Protein AF-A0A921K9A3-F1 (afdb_monomer_lite)

Secondary structure (DSSP, 8-state):
-HHHHHHHHHHHHHHHTT--HHHHHS----PPPPTT-------SPPTT-------------PPPPP-TT---HHHHHHHHHHHHHHHHHHHHHHHT----HHHHHHHHHHHHHHHHHHHHHS-SSSTTS-TTTSS-S-STT--

Organism: NCBI:txid1837282

Structure (mmCIF, N/CA/C/O backbone):
data_AF-A0A921K9A3-F1
#
_entry.id   AF-A0A921K9A3-F1
#
loop_
_atom_site.group_PDB
_atom_site.id
_atom_site.type_symbol
_atom_site.label_atom_id
_atom_site.label_alt_id
_atom_site.label_comp_id
_atom_site.label_asym_id
_atom_site.label_entity_id
_atom_site.label_seq_id
_atom_site.pdbx_PDB_ins_code
_atom_site.Cartn_x
_atom_site.Cartn_y
_atom_site.Cartn_z
_atom_site.occupancy
_atom_site.B_iso_or_equiv
_atom_site.auth_seq_id
_atom_site.auth_comp_id
_atom_site.auth_asym_id
_atom_site.auth_atom_id
_atom_site.pdbx_PDB_model_num
ATOM 1 N N . MET A 1 1 ? 37.451 28.760 9.508 1.00 65.31 1 MET A N 1
ATOM 2 C CA . MET A 1 1 ? 38.280 27.610 9.081 1.00 65.31 1 MET A CA 1
ATOM 3 C C . MET A 1 1 ? 37.719 27.010 7.799 1.00 65.31 1 MET A C 1
ATOM 5 O O . MET A 1 1 ? 38.519 26.798 6.906 1.00 65.31 1 MET A O 1
ATOM 9 N N . GLU A 1 2 ? 36.389 26.904 7.676 1.00 80.75 2 GLU A N 1
ATOM 10 C CA . GLU A 1 2 ? 35.614 26.529 6.472 1.00 80.75 2 GLU A CA 1
ATOM 11 C C . GLU A 1 2 ? 36.192 27.004 5.122 1.00 80.75 2 GLU A C 1
ATOM 13 O O . GLU A 1 2 ? 36.589 26.182 4.307 1.00 80.75 2 GLU A O 1
ATOM 18 N N . GLN A 1 3 ? 36.355 28.320 4.925 1.00 77.88 3 GLN A N 1
ATOM 19 C CA . GLN A 1 3 ? 36.837 28.892 3.654 1.00 77.88 3 GLN A CA 1
ATOM 20 C C . GLN A 1 3 ? 38.185 28.320 3.198 1.00 77.88 3 GLN A C 1
ATOM 22 O O . GLN A 1 3 ? 38.399 28.073 2.020 1.00 77.88 3 GLN A O 1
ATOM 27 N N . ARG A 1 4 ? 39.092 28.033 4.140 1.00 78.50 4 ARG A N 1
ATOM 28 C CA . ARG A 1 4 ? 40.421 27.496 3.821 1.00 78.50 4 ARG A CA 1
ATOM 29 C C . ARG A 1 4 ? 40.364 26.040 3.353 1.00 78.50 4 ARG A C 1
ATOM 31 O O . ARG A 1 4 ? 41.299 25.575 2.704 1.00 78.50 4 ARG A O 1
ATOM 38 N N . ASP A 1 5 ? 39.330 25.307 3.744 1.00 88.31 5 ASP A N 1
ATOM 39 C CA . ASP A 1 5 ? 39.148 23.912 3.356 1.00 88.31 5 ASP A CA 1
ATOM 40 C C . ASP A 1 5 ? 38.387 23.818 2.021 1.00 88.31 5 ASP A C 1
ATOM 42 O O . ASP A 1 5 ? 38.756 23.004 1.172 1.00 88.31 5 ASP A O 1
ATOM 46 N N . GLU A 1 6 ? 37.443 24.731 1.771 1.00 85.69 6 GLU A N 1
ATOM 47 C CA . GLU A 1 6 ? 36.793 24.933 0.465 1.00 85.69 6 GLU A CA 1
ATOM 48 C C . GLU A 1 6 ? 37.799 25.342 -0.624 1.00 85.69 6 GLU A C 1
ATOM 50 O O . GLU A 1 6 ? 37.819 24.741 -1.701 1.00 85.69 6 GLU A O 1
ATOM 55 N N . ASP A 1 7 ? 38.706 26.277 -0.318 1.00 87.81 7 ASP A N 1
ATOM 56 C CA . ASP A 1 7 ? 39.761 26.722 -1.239 1.00 87.81 7 ASP A CA 1
ATOM 57 C C . ASP A 1 7 ? 40.665 25.564 -1.687 1.00 87.81 7 ASP A C 1
ATOM 59 O O . ASP A 1 7 ? 41.056 25.466 -2.852 1.00 87.81 7 ASP A O 1
ATOM 63 N N . LYS A 1 8 ? 40.984 24.642 -0.771 1.00 89.00 8 LYS A N 1
ATOM 64 C CA . LYS A 1 8 ? 41.805 23.462 -1.080 1.00 89.00 8 LYS A CA 1
ATOM 65 C C . LYS A 1 8 ? 41.057 22.460 -1.948 1.00 89.00 8 LYS A C 1
ATOM 67 O O . LYS A 1 8 ? 41.650 21.911 -2.875 1.00 89.00 8 LYS A O 1
ATOM 72 N N . ALA A 1 9 ? 39.780 22.222 -1.650 1.00 90.31 9 ALA A N 1
ATOM 73 C CA . ALA A 1 9 ? 38.941 21.325 -2.439 1.00 90.31 9 ALA A CA 1
ATOM 74 C C . ALA A 1 9 ? 38.779 21.846 -3.875 1.00 90.31 9 ALA A C 1
ATOM 76 O O . ALA A 1 9 ? 38.877 21.084 -4.836 1.00 90.31 9 ALA A O 1
ATOM 77 N N . TRP A 1 10 ? 38.610 23.158 -4.026 1.00 85.94 10 TRP A N 1
ATOM 78 C CA . TRP A 1 10 ? 38.517 23.803 -5.328 1.00 85.94 10 TRP A CA 1
ATOM 79 C C . TRP A 1 10 ? 39.832 23.718 -6.122 1.00 85.94 10 TRP A C 1
ATOM 81 O O . TRP A 1 10 ? 39.822 23.348 -7.297 1.00 85.94 10 TRP A O 1
ATOM 91 N N . GLN A 1 11 ? 40.982 23.964 -5.483 1.00 89.25 11 GLN A N 1
ATOM 92 C CA . GLN A 1 11 ? 42.297 23.842 -6.131 1.00 89.25 11 GLN A CA 1
ATOM 93 C C . GLN A 1 11 ? 42.604 22.419 -6.618 1.00 89.25 11 GLN A C 1
ATOM 95 O O . GLN A 1 11 ? 43.229 22.246 -7.668 1.00 89.25 11 GLN A O 1
ATOM 100 N N . ASP A 1 12 ? 42.170 21.404 -5.871 1.00 91.75 12 ASP A N 1
ATOM 101 C CA . ASP A 1 12 ? 42.343 20.002 -6.253 1.00 91.75 12 ASP A CA 1
ATOM 102 C C . ASP A 1 12 ? 41.528 19.649 -7.510 1.00 91.75 12 ASP A C 1
ATOM 104 O O . ASP A 1 12 ? 42.050 19.032 -8.443 1.00 91.75 12 ASP A O 1
ATOM 108 N N . LEU A 1 13 ? 40.283 20.135 -7.596 1.00 89.06 13 LEU A N 1
ATOM 109 C CA . LEU A 1 13 ? 39.429 19.970 -8.778 1.00 89.06 13 LEU A CA 1
ATOM 110 C C . LEU A 1 13 ? 40.045 20.612 -10.025 1.00 89.06 13 LEU A C 1
ATOM 112 O O . LEU A 1 13 ? 40.108 19.971 -11.076 1.00 89.06 13 LEU A O 1
ATOM 116 N N . VAL A 1 14 ? 40.538 21.847 -9.905 1.00 88.75 14 VAL A N 1
ATOM 117 C CA . VAL A 1 14 ? 41.167 22.574 -11.020 1.00 88.75 14 VAL A CA 1
ATOM 118 C C . VAL A 1 14 ? 42.401 21.828 -11.529 1.00 88.75 14 VAL A C 1
ATOM 120 O O . VAL A 1 14 ? 42.542 21.616 -12.735 1.00 88.75 14 VAL A O 1
ATOM 123 N N . ARG A 1 15 ? 43.248 21.337 -10.616 1.00 87.94 15 ARG A N 1
ATOM 124 C CA . ARG A 1 15 ? 44.445 20.565 -10.970 1.00 87.94 15 ARG A CA 1
ATOM 125 C C . ARG A 1 15 ? 44.095 19.234 -11.637 1.00 87.94 15 ARG A C 1
ATOM 127 O O . ARG A 1 15 ? 44.744 18.852 -12.608 1.00 87.94 15 ARG A O 1
ATOM 134 N N . ARG A 1 16 ? 43.062 18.538 -11.150 1.00 88.69 16 ARG A N 1
ATOM 135 C CA . ARG A 1 16 ? 42.588 17.268 -11.724 1.00 88.69 16 ARG A CA 1
ATOM 136 C C . ARG A 1 16 ? 42.009 17.437 -13.131 1.00 88.69 16 ARG A C 1
ATOM 138 O O . ARG A 1 16 ? 42.142 16.533 -13.949 1.00 88.69 16 ARG A O 1
ATOM 145 N N . LEU A 1 17 ? 41.393 18.583 -13.407 1.00 86.44 17 LEU A N 1
ATOM 146 C CA . LEU A 1 17 ? 40.848 18.942 -14.718 1.00 86.44 17 LEU A CA 1
ATOM 147 C C . LEU A 1 17 ? 41.906 19.518 -15.679 1.00 86.44 17 LEU A C 1
ATOM 149 O O . LEU A 1 17 ? 41.569 19.875 -16.804 1.0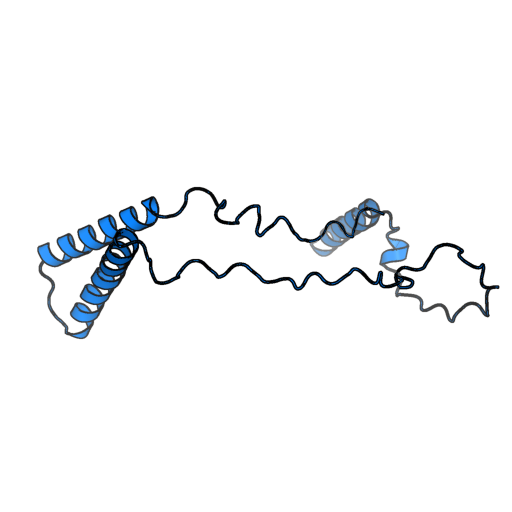0 86.44 17 LEU A O 1
ATOM 153 N N . GLY A 1 18 ? 43.176 19.597 -15.263 1.00 82.56 18 GLY A N 1
ATOM 154 C CA . GLY A 1 18 ? 44.280 20.087 -16.094 1.00 82.56 18 GLY A CA 1
ATOM 155 C C . GLY A 1 18 ? 44.373 21.613 -16.204 1.00 82.56 18 GLY A C 1
ATOM 156 O O . GLY A 1 18 ? 45.111 22.107 -17.053 1.00 82.56 18 GLY A O 1
ATOM 157 N N . GLY A 1 19 ? 43.647 22.359 -15.365 1.00 80.31 19 GLY A N 1
ATOM 158 C CA . GLY A 1 19 ? 43.725 23.820 -15.281 1.00 80.31 19 GLY A CA 1
ATOM 159 C C . GLY A 1 19 ? 44.737 24.310 -14.238 1.00 80.31 19 GLY A C 1
ATOM 160 O O . GLY A 1 19 ? 45.107 23.581 -13.314 1.00 80.31 19 GLY A O 1
ATOM 161 N N . SER A 1 20 ? 45.174 25.568 -14.359 1.00 80.38 20 SER A N 1
ATOM 162 C CA . SER A 1 20 ? 45.941 26.264 -13.314 1.00 80.38 20 SER A CA 1
ATOM 163 C C . SER A 1 20 ? 44.997 27.041 -12.380 1.00 80.38 20 SER A C 1
ATOM 165 O O . SER A 1 20 ? 44.071 27.686 -12.879 1.00 80.38 20 SER A O 1
ATOM 167 N N . PRO A 1 21 ? 45.209 27.046 -11.047 1.00 72.88 21 PRO A N 1
ATOM 168 C CA . PRO A 1 21 ? 44.384 27.824 -10.113 1.00 72.88 21 PRO A CA 1
ATOM 169 C C . PRO A 1 21 ? 44.361 29.324 -10.450 1.00 72.88 21 PRO A C 1
ATOM 171 O O . PRO A 1 21 ? 43.335 29.971 -10.271 1.00 72.88 21 PRO A O 1
ATOM 174 N N . GLU A 1 22 ? 45.446 29.853 -11.021 1.00 72.31 22 GLU A N 1
ATOM 175 C CA . GLU A 1 22 ? 45.542 31.250 -11.465 1.00 72.31 22 GLU A CA 1
ATOM 176 C C . GLU A 1 22 ? 44.622 31.558 -12.661 1.00 72.31 22 GLU A C 1
ATOM 178 O O . GLU A 1 22 ? 44.070 32.654 -12.732 1.00 72.31 22 GLU A O 1
ATOM 183 N N . GLN A 1 23 ? 44.400 30.592 -13.566 1.00 70.00 23 GLN A N 1
ATOM 184 C CA . GLN A 1 23 ? 43.471 30.717 -14.705 1.00 70.00 23 GLN A CA 1
ATOM 185 C C . GLN A 1 23 ? 42.001 30.612 -14.293 1.00 70.00 23 GLN A C 1
ATOM 187 O O . GLN A 1 23 ? 41.126 31.125 -14.980 1.00 70.00 23 GLN A O 1
ATOM 192 N N . ALA A 1 24 ? 41.718 29.913 -13.197 1.00 69.81 24 ALA A N 1
ATOM 193 C CA . ALA A 1 24 ? 40.357 29.706 -12.720 1.00 69.81 24 ALA A CA 1
ATOM 194 C C . ALA A 1 24 ? 39.889 30.819 -11.757 1.00 69.81 24 ALA A C 1
ATOM 196 O O . ALA A 1 24 ? 38.689 30.978 -11.550 1.00 69.81 24 ALA A O 1
ATOM 197 N N . GLN A 1 25 ? 40.825 31.588 -11.181 1.00 70.00 25 GLN A N 1
ATOM 198 C CA . GLN A 1 25 ? 40.558 32.790 -10.375 1.00 70.00 25 GLN A CA 1
ATOM 199 C C . GLN A 1 25 ? 40.652 34.100 -11.162 1.00 70.00 25 GLN A C 1
ATOM 201 O O . GLN A 1 25 ? 40.262 35.145 -10.642 1.00 70.00 25 GLN A O 1
ATOM 206 N N . SER A 1 26 ? 41.161 34.073 -12.394 1.00 69.94 26 SER A N 1
ATOM 207 C CA . SER A 1 26 ? 41.080 35.240 -13.267 1.00 69.94 26 SER A CA 1
ATOM 208 C C . SER A 1 26 ? 39.614 35.469 -13.643 1.00 69.94 26 SER A C 1
ATOM 210 O O . SER A 1 26 ? 38.908 34.524 -13.996 1.00 69.94 26 SER A O 1
ATOM 212 N N . GLU A 1 27 ? 39.142 36.721 -13.592 1.00 62.28 27 GLU A N 1
ATOM 213 C CA . GLU A 1 27 ? 37.933 37.080 -14.342 1.00 62.28 27 GLU A CA 1
ATOM 214 C C . GLU A 1 27 ? 38.123 36.615 -15.792 1.00 62.28 27 GLU A C 1
ATOM 216 O O . GLU A 1 27 ? 39.262 36.635 -16.274 1.00 62.28 27 GLU A O 1
ATOM 221 N N . PRO A 1 28 ? 37.063 36.179 -16.502 1.00 59.91 28 PRO A N 1
ATOM 222 C CA . PRO A 1 28 ? 37.170 35.932 -17.927 1.00 59.91 28 PRO A CA 1
ATOM 223 C C . PRO A 1 28 ? 37.609 37.247 -18.563 1.00 59.91 28 PRO A C 1
ATOM 225 O O . PRO A 1 28 ? 36.798 38.143 -18.795 1.00 59.91 28 PRO A O 1
ATOM 228 N N . THR A 1 29 ? 38.912 37.379 -18.797 1.00 52.41 29 THR A N 1
ATOM 229 C CA . THR A 1 29 ? 39.473 38.452 -19.591 1.00 52.41 29 THR A CA 1
ATOM 230 C C . THR A 1 29 ? 38.874 38.226 -20.961 1.00 52.41 29 THR A C 1
ATOM 232 O O . THR A 1 29 ? 39.335 37.384 -21.730 1.00 52.41 29 THR A O 1
ATOM 235 N N . VAL A 1 30 ? 37.791 38.943 -21.253 1.00 59.19 30 VAL A N 1
ATOM 236 C CA . VAL A 1 30 ? 37.416 39.240 -22.624 1.00 59.19 30 VAL A CA 1
ATOM 237 C C . VAL A 1 30 ? 38.553 40.116 -23.119 1.00 59.19 30 VAL A C 1
ATOM 239 O O . VAL A 1 30 ? 38.508 41.341 -23.030 1.00 59.19 30 VAL A O 1
ATOM 242 N N . GLU A 1 31 ? 39.640 39.466 -23.523 1.00 55.72 31 GLU A N 1
ATOM 243 C CA . GLU A 1 31 ? 40.716 40.109 -24.242 1.00 55.72 31 GLU A CA 1
ATOM 244 C C . GLU A 1 31 ? 40.024 40.753 -25.447 1.00 55.72 31 GLU A C 1
ATOM 246 O O . GLU A 1 31 ? 39.331 40.045 -26.192 1.00 55.72 31 GLU A O 1
ATOM 251 N N . PRO A 1 32 ? 40.087 42.091 -25.608 1.00 61.31 32 PRO A N 1
ATOM 252 C CA . PRO A 1 32 ? 39.627 42.707 -26.839 1.00 61.31 32 PRO A CA 1
ATOM 253 C C . PRO A 1 32 ? 40.317 41.931 -27.954 1.00 61.31 32 PRO A C 1
ATOM 255 O O . PRO A 1 32 ? 41.530 41.730 -27.845 1.00 61.31 32 PRO A O 1
ATOM 258 N N . PRO A 1 33 ? 39.568 41.418 -28.945 1.00 62.81 33 PRO A N 1
ATOM 259 C CA . PRO A 1 33 ? 40.092 40.432 -29.871 1.00 62.81 33 PRO A CA 1
ATOM 260 C C . PRO A 1 33 ? 41.443 40.925 -30.388 1.00 62.81 33 PRO A C 1
ATOM 262 O O . PRO A 1 33 ? 41.504 42.071 -30.858 1.00 62.81 33 PRO A O 1
ATOM 265 N N . PRO A 1 34 ? 42.529 40.131 -30.283 1.00 58.75 34 PRO A N 1
ATOM 266 C CA . PRO A 1 34 ? 43.749 40.485 -30.976 1.00 58.75 34 PRO A CA 1
ATOM 267 C C . PRO A 1 34 ? 43.339 40.700 -32.430 1.00 58.75 34 PRO A C 1
ATOM 269 O O . PRO A 1 34 ? 42.636 39.867 -33.013 1.00 58.75 34 PRO A O 1
ATOM 272 N N . GLY A 1 35 ? 43.667 41.882 -32.961 1.00 62.72 35 GLY A N 1
ATOM 273 C CA . GLY A 1 35 ? 43.317 42.276 -34.323 1.00 62.72 35 GLY A CA 1
ATOM 274 C C . GLY A 1 35 ? 43.596 41.134 -35.302 1.00 62.72 35 GLY A C 1
ATOM 275 O O . GLY A 1 35 ? 44.471 40.312 -35.030 1.00 62.72 35 GLY A O 1
ATOM 276 N N . PRO A 1 36 ? 42.841 41.063 -36.408 1.00 54.03 36 PRO A N 1
ATOM 277 C CA . PRO A 1 36 ? 42.582 39.842 -37.166 1.00 54.03 36 PRO A CA 1
ATOM 278 C C . PRO A 1 36 ? 43.846 38.998 -37.331 1.00 54.03 36 PRO A C 1
ATOM 280 O O . PRO A 1 36 ? 44.695 39.276 -38.178 1.00 54.03 36 PRO A O 1
ATOM 283 N N . ALA A 1 37 ? 43.974 37.965 -36.494 1.00 60.09 37 ALA A N 1
ATOM 284 C CA . ALA A 1 37 ? 44.963 36.930 -36.716 1.00 60.09 37 ALA A CA 1
ATOM 285 C C . ALA A 1 37 ? 44.645 36.309 -38.084 1.00 60.09 37 ALA A C 1
ATOM 287 O O . ALA A 1 37 ? 43.465 36.085 -38.375 1.00 60.09 37 ALA A O 1
ATOM 288 N N . PRO A 1 38 ? 45.645 36.053 -38.946 1.00 57.19 38 PRO A N 1
ATOM 289 C CA . PRO A 1 38 ? 45.392 35.400 -40.218 1.00 57.19 38 PRO A CA 1
ATOM 290 C C . PRO A 1 38 ? 44.709 34.070 -39.923 1.00 57.19 38 PRO A C 1
ATOM 292 O O . PRO A 1 38 ? 45.295 33.198 -39.277 1.00 57.19 38 PRO A O 1
ATOM 295 N N . SER A 1 39 ? 43.454 33.962 -40.356 1.00 56.91 39 SER A N 1
ATOM 296 C CA . SER A 1 39 ? 42.623 32.775 -40.237 1.00 56.91 39 SER A CA 1
ATOM 297 C C . SER A 1 39 ? 43.398 31.616 -40.845 1.00 56.91 39 SER A C 1
ATOM 299 O O . SER A 1 39 ? 43.453 31.468 -42.065 1.00 56.91 39 SER A O 1
ATOM 301 N N . ARG A 1 40 ? 44.069 30.813 -40.016 1.00 61.53 40 ARG A N 1
ATOM 302 C CA . ARG A 1 40 ? 44.568 29.524 -40.481 1.00 61.53 40 ARG A CA 1
ATOM 303 C C . ARG A 1 40 ? 43.317 28.733 -40.842 1.00 61.53 40 ARG A C 1
ATOM 305 O O . ARG A 1 40 ? 42.474 28.574 -39.960 1.00 61.53 40 ARG A O 1
ATOM 312 N N . PRO A 1 41 ? 43.155 28.276 -42.092 1.00 56.50 41 PRO A N 1
ATOM 313 C CA . PRO A 1 41 ? 42.059 27.387 -42.410 1.00 56.50 41 PRO A CA 1
ATOM 314 C C . PRO A 1 41 ? 42.281 26.118 -41.589 1.00 56.50 41 PRO A C 1
ATOM 316 O O . PRO A 1 41 ? 43.190 25.332 -41.856 1.00 56.50 41 PRO A O 1
ATOM 319 N N . SER A 1 42 ? 41.502 25.951 -40.526 1.00 56.97 42 SER A N 1
ATOM 320 C CA . SER A 1 42 ? 41.324 24.654 -39.905 1.00 56.97 42 SER A CA 1
ATOM 321 C C . SER A 1 42 ? 40.613 23.797 -40.947 1.00 56.97 42 SER A C 1
ATOM 323 O O . SER A 1 42 ? 39.411 23.923 -41.134 1.00 56.97 42 SER A O 1
ATOM 325 N N . SER A 1 43 ? 41.359 22.962 -41.673 1.00 61.84 43 SER A N 1
ATOM 326 C CA . SER A 1 43 ? 40.787 22.024 -42.653 1.00 61.84 43 SER A CA 1
ATOM 327 C C . SER A 1 43 ? 39.944 20.914 -42.014 1.00 61.84 43 SER A C 1
ATOM 329 O O . SER A 1 43 ? 39.450 20.044 -42.723 1.00 61.84 43 SER A O 1
ATOM 331 N N . MET A 1 44 ? 39.802 20.910 -40.687 1.00 65.69 44 MET A N 1
ATOM 332 C CA . MET A 1 44 ? 38.880 20.025 -39.992 1.00 65.69 44 MET A CA 1
ATOM 333 C C . MET A 1 44 ? 37.522 20.720 -39.866 1.00 65.69 44 MET A C 1
ATOM 335 O O . MET A 1 44 ? 37.497 21.858 -39.388 1.00 65.69 44 MET A O 1
ATOM 339 N N . PRO A 1 45 ? 36.425 20.054 -40.274 1.00 76.06 45 PRO A N 1
ATOM 340 C CA . PRO A 1 45 ? 35.072 20.543 -40.054 1.00 76.06 45 PRO A CA 1
ATOM 341 C C . PRO A 1 45 ? 34.908 20.973 -38.597 1.00 76.06 45 PRO A C 1
ATOM 343 O O . PRO A 1 45 ? 35.250 20.224 -37.675 1.00 76.06 45 PRO A O 1
ATOM 346 N N . GLY A 1 46 ? 34.443 22.200 -38.380 1.00 79.50 46 GLY A N 1
ATOM 347 C CA . GLY A 1 46 ? 34.103 22.658 -37.047 1.00 79.50 46 GLY A CA 1
ATOM 348 C C . GLY A 1 46 ? 32.917 21.857 -36.497 1.00 79.50 46 GLY A C 1
ATOM 349 O O . GLY A 1 46 ? 32.172 21.245 -37.261 1.00 79.50 46 GLY A O 1
ATOM 350 N N . PRO A 1 47 ? 32.647 21.909 -35.182 1.00 78.06 47 PRO A N 1
ATOM 351 C CA . PRO 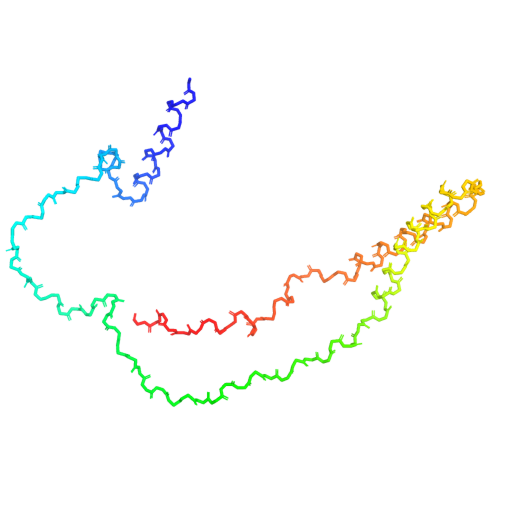A 1 47 ? 31.521 21.195 -34.562 1.00 78.06 47 PRO A CA 1
ATOM 352 C C . PRO A 1 47 ? 30.128 21.520 -35.139 1.00 78.06 47 PRO A C 1
ATOM 354 O O . PRO A 1 47 ? 29.142 20.902 -34.750 1.00 78.06 47 PRO A O 1
ATOM 357 N N . ARG A 1 48 ? 30.021 22.529 -36.013 1.00 80.75 48 ARG A N 1
ATOM 358 C CA . ARG A 1 48 ? 28.781 22.956 -36.677 1.00 80.75 48 ARG A CA 1
ATOM 359 C C . ARG A 1 48 ? 28.755 22.666 -38.178 1.00 80.75 48 ARG A C 1
ATOM 361 O O . ARG A 1 48 ? 27.742 22.939 -38.809 1.00 80.75 48 ARG A O 1
ATOM 368 N N . ASP A 1 49 ? 29.822 22.098 -38.728 1.00 79.75 49 ASP A N 1
ATOM 369 C CA . ASP A 1 49 ? 29.967 21.831 -40.157 1.00 79.75 49 ASP A CA 1
ATOM 370 C C . ASP A 1 49 ? 29.564 20.382 -40.470 1.00 79.75 49 ASP A C 1
ATOM 372 O O . ASP A 1 49 ? 30.336 19.613 -41.041 1.00 79.75 49 ASP A O 1
ATOM 376 N N . TYR A 1 50 ? 28.355 19.990 -40.054 1.00 76.38 50 TYR A N 1
ATOM 377 C CA . TYR A 1 50 ? 27.778 18.699 -40.426 1.00 76.38 50 TYR A CA 1
ATOM 378 C C . TYR A 1 50 ? 26.942 18.837 -41.701 1.00 76.38 50 TYR A C 1
ATOM 380 O O . TYR A 1 50 ? 26.087 19.713 -41.831 1.00 76.38 50 TYR A O 1
ATOM 388 N N . THR A 1 51 ? 27.184 17.949 -42.657 1.00 74.38 51 THR A N 1
ATOM 389 C CA . THR A 1 51 ? 26.315 17.754 -43.818 1.00 74.38 51 THR A CA 1
ATOM 390 C C . THR A 1 51 ? 25.229 16.760 -43.440 1.00 74.38 51 THR A C 1
ATOM 392 O O . THR A 1 51 ? 25.544 15.633 -43.061 1.00 74.38 51 THR A O 1
ATOM 395 N N . VAL A 1 52 ? 23.961 17.166 -43.534 1.00 73.25 52 VAL A N 1
ATOM 396 C CA . VAL A 1 52 ? 22.822 16.253 -43.370 1.00 73.25 52 VAL A CA 1
ATOM 397 C C . VAL A 1 52 ? 22.913 15.203 -44.475 1.00 73.25 52 VAL A C 1
ATOM 399 O O . VAL A 1 52 ? 22.791 15.539 -45.651 1.00 73.25 52 VAL A O 1
ATOM 402 N N . ALA A 1 53 ? 23.188 13.951 -44.107 1.00 68.75 53 ALA A N 1
ATOM 403 C CA . ALA A 1 53 ? 23.046 12.842 -45.033 1.00 68.75 53 ALA A CA 1
ATOM 404 C C . ALA A 1 53 ? 21.558 12.725 -45.382 1.00 68.75 53 ALA A C 1
ATOM 406 O O . ALA A 1 53 ? 20.718 12.656 -44.486 1.00 68.75 53 ALA A O 1
ATOM 407 N N . GLU A 1 54 ? 21.226 12.728 -46.673 1.00 66.44 54 GLU A N 1
ATOM 408 C CA . GLU A 1 54 ? 19.898 12.350 -47.163 1.00 66.44 54 GLU A CA 1
ATOM 409 C C . GLU A 1 54 ? 19.748 10.832 -46.986 1.00 66.44 54 GLU A C 1
ATOM 411 O O . GLU A 1 54 ? 19.773 10.058 -47.942 1.00 66.44 54 GLU A O 1
ATOM 416 N N . GLU A 1 55 ? 19.679 10.384 -45.732 1.00 66.12 55 GLU A N 1
ATOM 417 C CA . GLU A 1 55 ? 19.217 9.044 -45.419 1.00 66.12 55 GLU A CA 1
ATOM 418 C C . GLU A 1 55 ? 17.763 8.956 -45.863 1.00 66.12 55 GLU A C 1
ATOM 420 O O . GLU A 1 55 ? 16.941 9.833 -45.578 1.00 66.12 55 GLU A O 1
ATOM 425 N N . ILE A 1 56 ? 17.460 7.903 -46.618 1.00 63.81 56 ILE A N 1
ATOM 426 C CA . ILE A 1 56 ? 16.092 7.533 -46.942 1.00 63.81 56 ILE A CA 1
ATOM 427 C C . ILE A 1 56 ? 15.424 7.332 -45.585 1.00 63.81 56 ILE A C 1
ATOM 429 O O . ILE A 1 56 ? 15.724 6.361 -44.897 1.00 63.81 56 ILE A O 1
ATOM 433 N N . LEU A 1 57 ? 14.597 8.297 -45.179 1.00 62.97 57 LEU A N 1
ATOM 434 C CA . LEU A 1 57 ? 13.763 8.212 -43.991 1.00 62.97 57 LEU A CA 1
ATOM 435 C C . LEU A 1 57 ? 12.818 7.034 -44.221 1.00 62.97 57 LEU A C 1
ATOM 437 O O . LEU A 1 57 ? 11.731 7.202 -44.777 1.00 62.97 57 LEU A O 1
ATOM 441 N N . GLU A 1 58 ? 13.257 5.824 -43.877 1.00 68.31 58 GLU A N 1
ATOM 442 C CA . GLU A 1 58 ? 12.325 4.738 -43.642 1.00 68.31 58 GLU A CA 1
ATOM 443 C C . GLU A 1 58 ? 11.354 5.267 -42.590 1.00 68.31 58 GLU A C 1
ATOM 445 O O . GLU A 1 58 ? 11.764 5.752 -41.535 1.00 68.31 58 GLU A O 1
ATOM 450 N N . ASP A 1 59 ? 10.078 5.303 -42.964 1.00 73.00 59 ASP A N 1
ATOM 451 C CA . ASP A 1 59 ? 8.998 5.919 -42.205 1.00 73.00 59 ASP A CA 1
ATOM 452 C C . ASP A 1 59 ? 8.874 5.181 -40.866 1.00 73.00 59 ASP A C 1
ATOM 454 O O . ASP A 1 59 ? 8.215 4.143 -40.769 1.00 73.00 59 ASP A O 1
ATOM 458 N N . PHE A 1 60 ? 9.612 5.649 -39.855 1.00 76.62 60 PHE A N 1
ATOM 459 C CA . PHE A 1 60 ? 9.704 4.999 -38.556 1.00 76.62 60 PHE A CA 1
ATOM 460 C C . PHE A 1 60 ? 8.310 4.958 -37.931 1.00 76.62 60 PHE A C 1
ATOM 462 O O . PHE A 1 60 ? 7.789 5.966 -37.453 1.00 76.62 60 PHE A O 1
ATOM 469 N N . GLN A 1 61 ? 7.706 3.771 -37.941 1.00 81.88 61 GLN A N 1
ATOM 470 C CA . GLN A 1 61 ? 6.458 3.480 -37.253 1.00 81.88 61 GLN A CA 1
ATOM 471 C C . GLN A 1 61 ? 6.782 2.727 -35.968 1.00 81.88 61 GLN A C 1
ATOM 473 O O . GLN A 1 61 ? 7.131 1.543 -36.030 1.00 81.88 61 GLN A O 1
ATOM 478 N N . PRO A 1 62 ? 6.660 3.384 -34.797 1.00 82.06 62 PRO A N 1
ATOM 479 C CA . PRO A 1 62 ? 6.720 2.681 -33.533 1.00 82.06 62 PRO A CA 1
ATOM 480 C C . PRO A 1 62 ? 5.722 1.518 -33.555 1.00 82.06 62 PRO A C 1
ATOM 482 O O . PRO A 1 62 ? 4.579 1.709 -33.988 1.00 82.06 62 PRO A O 1
ATOM 485 N N . PRO A 1 63 ? 6.114 0.323 -33.088 1.00 79.44 63 PRO A N 1
ATOM 486 C CA . PRO A 1 63 ? 5.169 -0.770 -32.947 1.00 79.44 63 PRO A CA 1
ATOM 487 C C . PRO A 1 63 ? 4.035 -0.339 -32.014 1.00 79.44 63 PRO A C 1
ATOM 489 O O . PRO A 1 63 ? 4.255 0.388 -31.040 1.00 79.44 63 PRO A O 1
ATOM 492 N N . GLU A 1 64 ? 2.814 -0.792 -32.301 1.00 81.00 64 GLU A N 1
ATOM 493 C CA . GLU A 1 64 ? 1.677 -0.470 -31.444 1.00 81.00 64 GLU A CA 1
ATOM 494 C C . GLU A 1 64 ? 1.961 -0.906 -29.996 1.00 81.00 64 GLU A C 1
ATOM 496 O O . GLU A 1 64 ? 2.404 -2.039 -29.757 1.00 81.00 64 GLU A O 1
ATOM 501 N N . PRO A 1 65 ? 1.720 -0.025 -29.007 1.00 79.06 65 PRO A N 1
ATOM 502 C CA . PRO A 1 65 ? 1.990 -0.356 -27.623 1.00 79.06 65 PRO A CA 1
ATOM 503 C C . PRO A 1 65 ? 1.099 -1.517 -27.185 1.00 79.06 65 PRO A C 1
ATOM 505 O O . PRO A 1 65 ? -0.088 -1.590 -27.515 1.00 79.06 65 PRO A O 1
ATOM 508 N N . LYS A 1 66 ? 1.659 -2.418 -26.373 1.00 75.50 66 LYS A N 1
ATOM 509 C CA . LYS A 1 66 ? 0.896 -3.517 -25.775 1.00 75.50 66 LYS A CA 1
ATOM 510 C C . LYS A 1 66 ? -0.346 -2.961 -25.051 1.00 75.50 66 LYS A C 1
ATOM 512 O O . LYS A 1 66 ? -0.210 -1.993 -24.299 1.00 75.50 66 LYS A O 1
ATOM 517 N N . PRO A 1 67 ? -1.534 -3.583 -25.192 1.00 78.62 67 PRO A N 1
ATOM 518 C CA . PRO A 1 67 ? -2.755 -3.096 -24.560 1.00 78.62 67 PRO A CA 1
ATOM 519 C C . PRO A 1 67 ? -2.595 -2.890 -23.048 1.00 78.62 67 PRO A C 1
ATOM 521 O O . PRO A 1 67 ? -2.438 -3.844 -22.280 1.00 78.62 67 PRO A O 1
ATOM 524 N N . ILE A 1 68 ? -2.696 -1.629 -22.619 1.00 65.56 68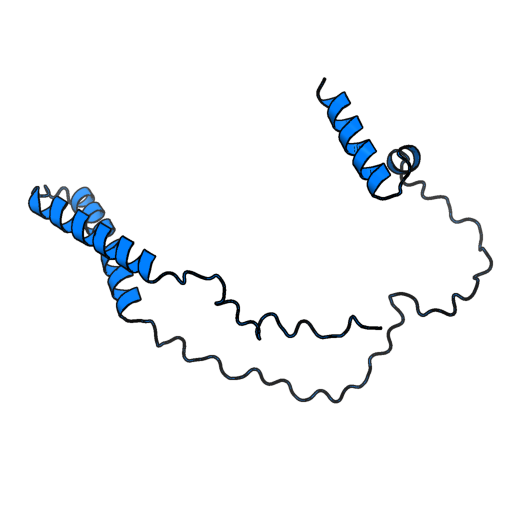 ILE A N 1
ATOM 525 C CA . ILE A 1 68 ? -2.526 -1.186 -21.222 1.00 65.56 68 ILE A CA 1
ATOM 526 C C . ILE A 1 68 ? -3.627 -1.762 -20.310 1.00 65.56 68 ILE A C 1
ATOM 528 O O . ILE A 1 68 ? -3.476 -1.846 -19.094 1.00 65.56 68 ILE A O 1
ATOM 532 N N . ALA A 1 69 ? -4.737 -2.218 -20.899 1.00 61.91 69 ALA A N 1
ATOM 533 C CA . ALA A 1 69 ? -5.914 -2.712 -20.188 1.00 61.91 69 ALA A CA 1
ATOM 534 C C . ALA A 1 69 ? -5.694 -4.024 -19.406 1.00 61.91 69 ALA A C 1
ATOM 536 O O . ALA A 1 69 ? -6.562 -4.421 -18.631 1.00 61.91 69 ALA A O 1
ATOM 537 N N . THR A 1 70 ? -4.550 -4.698 -19.560 1.00 65.25 70 THR A N 1
ATOM 538 C CA . THR A 1 70 ? -4.295 -5.994 -18.904 1.00 65.25 70 THR A CA 1
ATOM 539 C C . THR A 1 70 ? -3.472 -5.820 -17.626 1.00 65.25 70 THR A C 1
ATOM 541 O O . THR A 1 70 ? -2.345 -6.304 -17.514 1.00 65.25 70 THR A O 1
ATOM 544 N N . GLY A 1 71 ? -4.017 -5.101 -16.644 1.00 72.06 71 GLY A N 1
ATOM 545 C CA . GLY A 1 71 ? -3.431 -5.054 -15.303 1.00 72.06 71 GLY A CA 1
ATOM 546 C C . GLY A 1 71 ? -3.489 -6.434 -14.638 1.00 72.06 71 GLY A C 1
ATOM 547 O O . GLY A 1 71 ? -4.516 -7.109 -14.690 1.00 72.06 71 GLY A O 1
ATOM 548 N N . ASN A 1 72 ? -2.400 -6.876 -14.000 1.00 84.81 72 ASN A N 1
ATOM 549 C CA . ASN A 1 72 ? -2.389 -8.154 -13.285 1.00 84.81 72 ASN A CA 1
ATOM 550 C C . ASN A 1 72 ? -3.428 -8.118 -12.139 1.00 84.81 72 ASN A C 1
ATOM 552 O O . ASN A 1 72 ? -3.300 -7.279 -11.240 1.00 84.81 72 ASN A O 1
ATOM 556 N N . PRO A 1 73 ? -4.431 -9.021 -12.113 1.00 89.19 73 PRO A N 1
ATOM 557 C CA . PRO A 1 73 ? -5.516 -8.975 -11.129 1.00 89.19 73 PRO A CA 1
ATOM 558 C C . PRO A 1 73 ? -5.011 -9.099 -9.687 1.00 89.19 73 PRO A C 1
ATOM 560 O O . PRO A 1 73 ? -5.604 -8.530 -8.772 1.00 89.19 73 PRO A O 1
ATOM 563 N N . ARG A 1 74 ? -3.878 -9.779 -9.469 1.00 89.62 74 ARG A N 1
ATOM 564 C CA . ARG A 1 74 ? -3.257 -9.892 -8.143 1.00 89.62 74 ARG A CA 1
ATOM 565 C C . ARG A 1 74 ? -2.720 -8.543 -7.652 1.00 89.62 74 ARG A C 1
ATOM 567 O O . ARG A 1 74 ? -2.872 -8.225 -6.476 1.00 89.62 74 ARG A O 1
ATOM 574 N N . THR A 1 75 ? -2.143 -7.739 -8.546 1.00 89.75 75 THR A N 1
ATOM 575 C CA . THR A 1 75 ? -1.689 -6.376 -8.230 1.00 89.75 75 THR A CA 1
ATOM 576 C C . THR A 1 75 ? -2.872 -5.501 -7.834 1.00 89.75 75 THR A C 1
ATOM 578 O O . THR A 1 75 ? -2.810 -4.801 -6.827 1.00 89.75 75 THR A O 1
ATOM 581 N N . VAL A 1 76 ? -3.972 -5.587 -8.585 1.00 90.38 76 VAL A N 1
ATOM 582 C CA . VAL A 1 76 ? -5.192 -4.814 -8.316 1.00 90.38 76 VAL A CA 1
ATOM 583 C C . VAL A 1 76 ? -5.792 -5.182 -6.957 1.00 90.38 76 VAL A C 1
ATOM 585 O O . VAL A 1 76 ? -6.062 -4.290 -6.156 1.00 90.38 76 VAL A O 1
ATOM 588 N N . LEU A 1 77 ? -5.935 -6.478 -6.649 1.00 92.56 77 LEU A N 1
ATOM 589 C CA . LEU A 1 77 ? -6.434 -6.934 -5.343 1.00 92.56 77 LEU A CA 1
ATOM 590 C C . LEU A 1 77 ? -5.565 -6.440 -4.182 1.00 92.56 77 LEU A C 1
ATOM 592 O O . LEU A 1 77 ? -6.093 -6.034 -3.151 1.00 92.56 77 LEU A O 1
ATOM 596 N N . SER A 1 78 ? -4.243 -6.454 -4.358 1.00 92.56 78 SER A N 1
ATOM 597 C CA . SER A 1 78 ? -3.311 -5.960 -3.347 1.00 92.56 78 SER A CA 1
ATOM 598 C C . SER A 1 78 ? -3.503 -4.462 -3.080 1.00 92.56 78 SER A C 1
ATOM 600 O O . SER A 1 78 ? -3.653 -4.047 -1.931 1.00 92.56 78 SER A O 1
ATOM 602 N N . TRP A 1 79 ? -3.613 -3.646 -4.131 1.00 93.12 79 TRP A N 1
ATOM 603 C CA . TRP A 1 79 ? -3.905 -2.218 -3.982 1.00 93.12 79 TRP A CA 1
ATOM 604 C C . TRP A 1 79 ? -5.252 -1.953 -3.312 1.00 93.12 79 TRP A C 1
ATOM 606 O O . TRP A 1 79 ? -5.331 -1.094 -2.433 1.00 93.12 79 TRP A O 1
ATOM 616 N N . ILE A 1 80 ? -6.290 -2.713 -3.669 1.00 95.25 80 ILE A N 1
ATOM 617 C CA . ILE A 1 80 ? -7.602 -2.626 -3.016 1.00 95.25 80 ILE A CA 1
ATOM 618 C C . ILE A 1 80 ? -7.485 -2.960 -1.528 1.00 95.25 80 ILE A C 1
ATOM 620 O O . ILE A 1 80 ? -8.081 -2.268 -0.710 1.00 95.25 80 ILE A O 1
ATOM 624 N N . GLY A 1 81 ? -6.707 -3.977 -1.157 1.00 93.38 81 GLY A N 1
ATOM 625 C CA . GLY A 1 81 ? -6.502 -4.336 0.243 1.00 93.38 81 GLY A CA 1
ATOM 626 C C . GLY A 1 81 ? -5.751 -3.262 1.038 1.00 93.38 81 GLY A C 1
ATOM 627 O O . GLY A 1 81 ? -6.170 -2.921 2.144 1.00 93.38 81 GLY A O 1
ATOM 628 N N . VAL A 1 82 ? -4.698 -2.668 0.463 1.00 94.56 82 VAL A N 1
ATOM 629 C CA . VAL A 1 82 ? -3.936 -1.574 1.096 1.00 94.56 82 VAL A CA 1
ATOM 630 C C . VAL A 1 82 ? -4.801 -0.324 1.268 1.00 94.56 82 VAL A C 1
ATOM 632 O O . VAL A 1 82 ? -4.934 0.188 2.382 1.00 94.56 82 VAL A O 1
ATOM 635 N N . ILE A 1 83 ? -5.407 0.155 0.178 1.00 96.69 83 ILE A N 1
ATOM 636 C CA . ILE A 1 83 ? -6.241 1.364 0.193 1.00 96.69 83 ILE A CA 1
ATOM 637 C C . ILE A 1 83 ? -7.475 1.118 1.059 1.00 96.69 83 ILE A C 1
ATOM 639 O O . ILE A 1 83 ? -7.785 1.931 1.922 1.00 96.69 83 ILE A O 1
ATOM 643 N N . GLY A 1 84 ? -8.132 -0.029 0.896 1.00 95.25 84 GLY A N 1
ATOM 644 C CA . GLY A 1 84 ? -9.326 -0.403 1.644 1.00 95.25 84 GLY A CA 1
ATOM 645 C C . GLY A 1 84 ? -9.088 -0.441 3.150 1.00 95.25 84 GLY A C 1
ATOM 646 O O . GLY A 1 84 ? -9.877 0.135 3.895 1.00 95.25 84 GLY A O 1
ATOM 647 N N . ALA A 1 85 ? -7.983 -1.035 3.610 1.00 94.25 85 ALA A N 1
ATOM 648 C CA . ALA A 1 85 ? -7.644 -1.041 5.031 1.00 94.25 85 ALA A CA 1
ATOM 649 C C . ALA A 1 85 ? -7.452 0.383 5.588 1.00 94.25 85 ALA A C 1
ATOM 651 O O . ALA A 1 85 ? -7.980 0.705 6.655 1.00 94.25 85 ALA A O 1
ATOM 652 N N . MET A 1 86 ? -6.765 1.255 4.840 1.00 95.12 86 MET A N 1
ATOM 653 C CA . MET A 1 86 ? -6.566 2.656 5.228 1.00 95.12 86 MET A CA 1
ATOM 654 C C . MET A 1 86 ? -7.887 3.441 5.242 1.00 95.12 86 MET A C 1
ATOM 656 O O . MET A 1 86 ? -8.162 4.191 6.180 1.00 95.12 86 MET A O 1
ATOM 660 N N . THR A 1 87 ? -8.739 3.232 4.237 1.00 96.38 87 THR A N 1
ATOM 661 C CA . THR A 1 87 ? -10.052 3.873 4.136 1.00 96.38 87 THR A CA 1
ATOM 662 C C . THR A 1 87 ? -10.995 3.424 5.250 1.00 96.38 87 THR A C 1
ATOM 664 O O . THR A 1 87 ? -11.696 4.264 5.805 1.00 96.38 87 THR A O 1
ATOM 667 N N . ILE A 1 88 ? -10.999 2.143 5.633 1.00 95.06 88 ILE A N 1
ATOM 668 C CA . ILE A 1 88 ? -11.838 1.634 6.733 1.00 95.06 88 ILE A CA 1
ATOM 669 C C . ILE A 1 88 ? -11.505 2.345 8.049 1.00 95.06 88 ILE A C 1
ATOM 671 O O . ILE A 1 88 ? -12.416 2.775 8.756 1.00 95.06 88 ILE A O 1
ATOM 675 N N . TRP A 1 89 ? -10.218 2.513 8.367 1.00 94.31 89 TRP A N 1
ATOM 676 C CA . TRP A 1 89 ? -9.798 3.238 9.572 1.00 94.31 89 TRP A CA 1
ATOM 677 C C . TRP A 1 89 ? -10.185 4.714 9.522 1.00 94.31 89 TRP A C 1
ATOM 679 O O . TRP A 1 89 ? -10.689 5.249 10.509 1.00 94.31 89 TRP A O 1
ATOM 689 N N . LEU A 1 90 ? -10.000 5.358 8.367 1.00 95.56 90 LEU A N 1
ATOM 690 C CA . LEU A 1 90 ? -10.377 6.756 8.178 1.00 95.56 90 LEU A CA 1
ATOM 691 C C . LEU A 1 90 ? -11.885 6.964 8.352 1.00 95.56 90 LEU A C 1
ATOM 693 O O . LEU A 1 90 ? -12.306 7.866 9.073 1.00 95.56 90 LEU A O 1
ATOM 697 N N . LEU A 1 91 ? -12.697 6.114 7.721 1.00 95.94 91 LEU A N 1
ATOM 698 C CA . LEU A 1 91 ? -14.150 6.166 7.833 1.00 95.94 91 LEU A CA 1
ATOM 699 C C . LEU A 1 91 ? -14.589 5.937 9.275 1.00 95.94 91 LEU A C 1
ATOM 701 O O . LEU A 1 91 ? -15.390 6.708 9.793 1.00 95.94 91 LEU A O 1
ATOM 705 N N . ALA A 1 92 ? -14.038 4.936 9.956 1.00 93.69 92 ALA A N 1
ATOM 706 C CA . ALA A 1 92 ? -14.402 4.685 11.339 1.00 93.69 92 ALA A CA 1
ATOM 707 C C . ALA A 1 92 ? -14.082 5.862 12.267 1.00 93.69 92 ALA A C 1
ATOM 709 O O . ALA A 1 92 ? -14.912 6.215 13.104 1.00 93.69 92 ALA A O 1
ATOM 710 N N . ALA A 1 93 ? -12.924 6.502 12.081 1.00 93.75 93 ALA A N 1
ATOM 711 C CA . ALA A 1 93 ? -12.558 7.700 12.825 1.00 93.75 93 ALA A CA 1
ATOM 712 C C . ALA A 1 93 ? -13.513 8.870 12.531 1.00 93.75 93 ALA A C 1
ATOM 714 O O . ALA A 1 93 ? -13.960 9.541 13.458 1.00 93.75 93 ALA A O 1
ATOM 715 N N . LEU A 1 94 ? -13.865 9.088 11.259 1.00 96.50 94 LEU A N 1
ATOM 716 C CA . LEU A 1 94 ? -14.728 10.196 10.837 1.00 96.50 94 LEU A CA 1
ATOM 717 C C . LEU A 1 94 ? -16.185 10.020 11.289 1.00 96.50 94 LEU A C 1
ATOM 719 O O . LEU A 1 94 ? -16.843 10.986 11.666 1.00 96.50 94 LEU A O 1
ATOM 723 N N . LEU A 1 95 ? -16.681 8.783 11.266 1.00 96.44 95 LEU A N 1
ATOM 724 C CA . LEU A 1 95 ? -18.031 8.417 11.697 1.00 96.44 95 LEU A CA 1
ATOM 725 C C . LEU A 1 95 ? -18.131 8.186 13.218 1.00 96.44 95 LEU A C 1
ATOM 727 O O . LEU A 1 95 ? -19.228 7.956 13.720 1.00 96.44 95 LEU A O 1
ATOM 731 N N . GLY A 1 96 ? -17.012 8.220 13.953 1.00 91.38 96 GLY A N 1
ATOM 732 C CA . GLY A 1 96 ? -16.977 7.945 15.393 1.00 91.38 96 GLY A CA 1
ATOM 733 C C . GLY A 1 96 ? -17.371 6.508 15.755 1.00 91.38 96 GLY A C 1
ATOM 734 O O . GLY A 1 96 ? -17.877 6.266 16.851 1.00 91.38 96 GLY A O 1
ATOM 735 N N . ILE A 1 97 ? -17.181 5.553 14.838 1.00 92.75 97 ILE A N 1
ATOM 736 C CA . ILE A 1 97 ? -17.562 4.152 15.043 1.00 92.75 97 ILE A CA 1
ATOM 737 C C . ILE A 1 97 ? -16.527 3.498 15.967 1.00 92.75 97 ILE A C 1
ATOM 739 O O . ILE A 1 97 ? -15.353 3.416 15.594 1.00 92.75 97 ILE A O 1
ATOM 743 N N . PRO A 1 98 ? -16.922 2.981 17.145 1.00 88.38 98 PRO A N 1
ATOM 744 C CA . PRO A 1 98 ? -15.998 2.249 17.996 1.00 88.38 98 PRO A CA 1
ATOM 745 C C . PRO A 1 98 ? -15.616 0.928 17.316 1.00 88.38 98 PRO A C 1
ATOM 747 O O . PRO A 1 98 ? -16.452 0.039 17.147 1.00 88.38 98 PRO A O 1
ATOM 750 N N . LEU A 1 99 ? -14.3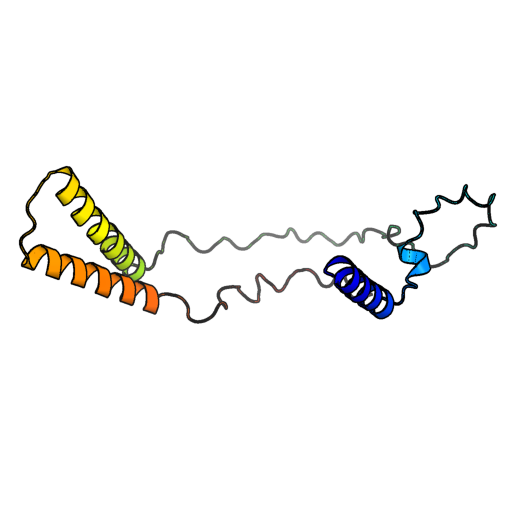48 0.785 16.918 1.00 88.25 99 LEU A N 1
ATOM 751 C CA . LEU A 1 99 ? -13.852 -0.472 16.359 1.00 88.25 99 LEU A CA 1
ATOM 752 C C . LEU A 1 99 ? -13.704 -1.514 17.460 1.00 88.25 99 LEU A C 1
ATOM 754 O O . LEU A 1 99 ? -12.966 -1.330 18.429 1.00 88.25 99 LEU A O 1
ATOM 758 N N . ALA A 1 100 ? -14.364 -2.650 17.269 1.00 92.50 100 ALA A N 1
ATOM 759 C CA . ALA A 1 100 ? -14.074 -3.828 18.059 1.00 92.50 100 ALA A CA 1
ATOM 760 C C . ALA A 1 100 ? -12.632 -4.294 17.791 1.00 92.50 100 ALA A C 1
ATOM 762 O O . ALA A 1 100 ? -12.113 -4.177 16.679 1.00 92.50 100 ALA A O 1
ATOM 763 N N . TRP A 1 101 ? -11.992 -4.876 18.806 1.00 93.81 101 TRP A N 1
ATOM 764 C CA . TRP A 1 101 ? -10.596 -5.321 18.721 1.00 93.81 101 TRP A CA 1
ATOM 765 C C . TRP A 1 101 ? -10.348 -6.310 17.566 1.00 93.81 101 TRP A C 1
ATOM 767 O O . TRP A 1 101 ? -9.291 -6.271 16.937 1.00 93.81 101 TRP A O 1
ATOM 777 N N . TRP A 1 102 ? -11.336 -7.154 17.235 1.00 93.69 102 TRP A N 1
ATOM 778 C CA . TRP A 1 102 ? -11.250 -8.088 16.111 1.00 93.69 102 TRP A CA 1
ATOM 779 C C . TRP A 1 102 ? -11.248 -7.361 14.761 1.00 93.69 102 TRP A C 1
ATOM 781 O O . TRP A 1 102 ? -10.525 -7.763 13.857 1.00 93.69 102 TRP A O 1
ATOM 791 N N . THR A 1 103 ? -11.996 -6.263 14.621 1.00 91.25 103 THR A N 1
ATOM 792 C CA . THR A 1 103 ? -12.033 -5.458 13.392 1.00 91.25 103 THR A CA 1
ATOM 793 C C . THR A 1 103 ? -10.683 -4.794 13.155 1.00 91.25 103 THR A C 1
ATOM 795 O O . THR A 1 103 ? -10.155 -4.838 12.042 1.00 91.25 103 THR A O 1
ATOM 798 N N . SER A 1 104 ? -10.080 -4.250 14.214 1.00 91.62 104 SER A N 1
ATOM 799 C CA . SER A 1 104 ? -8.723 -3.706 14.163 1.00 91.62 104 SER A CA 1
ATOM 800 C C . SER A 1 104 ? -7.711 -4.781 13.767 1.00 91.62 104 SER A C 1
ATOM 802 O O . SER A 1 104 ? -6.934 -4.567 12.840 1.00 91.62 104 SER A O 1
ATOM 804 N N . ALA A 1 105 ? -7.765 -5.963 14.390 1.00 95.50 105 ALA A N 1
ATOM 805 C CA . ALA A 1 105 ? -6.872 -7.077 14.070 1.00 95.50 105 ALA A CA 1
ATOM 806 C C . ALA A 1 105 ? -7.021 -7.558 12.614 1.00 95.50 105 ALA A C 1
ATOM 808 O O . ALA A 1 105 ? -6.019 -7.721 11.917 1.00 95.50 105 ALA A O 1
ATOM 809 N N . VAL A 1 106 ? -8.255 -7.731 12.127 1.00 96.00 106 VAL A N 1
ATOM 810 C CA . VAL A 1 106 ? -8.533 -8.116 10.732 1.00 96.00 106 VAL A CA 1
ATOM 811 C C . VAL A 1 106 ? -8.006 -7.062 9.766 1.00 96.00 106 VAL A C 1
ATOM 813 O O . VAL A 1 106 ? -7.341 -7.409 8.795 1.00 96.00 106 VAL A O 1
ATOM 816 N N . THR A 1 107 ? -8.243 -5.779 10.039 1.00 94.19 107 THR A N 1
ATOM 817 C CA . THR A 1 107 ? -7.797 -4.702 9.145 1.00 94.19 107 THR A CA 1
ATOM 818 C C . THR A 1 107 ? -6.274 -4.623 9.079 1.00 94.19 107 THR A C 1
ATOM 820 O O . THR A 1 107 ? -5.713 -4.460 7.997 1.00 94.19 107 THR A O 1
ATOM 823 N N . ILE A 1 108 ? -5.593 -4.821 10.212 1.00 95.19 108 ILE A N 1
ATOM 824 C CA . ILE A 1 108 ? -4.129 -4.909 10.265 1.00 95.19 108 ILE A CA 1
ATOM 825 C C . ILE A 1 108 ? -3.634 -6.110 9.452 1.00 95.19 108 ILE A C 1
ATOM 827 O O . ILE A 1 108 ? -2.714 -5.965 8.651 1.00 95.19 108 ILE A O 1
ATOM 831 N N . LEU A 1 109 ? -4.249 -7.286 9.597 1.00 97.19 109 LEU A N 1
ATOM 832 C CA . LEU A 1 109 ? -3.874 -8.469 8.817 1.00 97.19 109 LEU A CA 1
ATOM 833 C C . LEU A 1 109 ? -4.087 -8.262 7.314 1.00 97.19 109 LEU A C 1
ATOM 835 O O . LEU A 1 109 ? -3.213 -8.616 6.525 1.00 97.19 109 LEU A O 1
ATOM 839 N N . VAL A 1 110 ? -5.206 -7.660 6.907 1.00 95.50 110 VAL A N 1
ATOM 840 C CA . VAL A 1 110 ? -5.479 -7.323 5.500 1.00 95.50 110 VAL A CA 1
ATOM 841 C C . VAL A 1 110 ? -4.440 -6.337 4.971 1.00 95.50 110 VAL A C 1
ATOM 843 O O . VAL A 1 110 ? -3.896 -6.549 3.888 1.00 95.50 110 VAL A O 1
ATOM 846 N N . PHE A 1 111 ? -4.106 -5.303 5.745 1.00 95.50 111 PHE A N 1
ATOM 847 C CA . PHE A 1 111 ? -3.076 -4.340 5.370 1.00 95.50 111 PHE A CA 1
ATOM 848 C C . PHE A 1 111 ? -1.709 -5.012 5.197 1.00 95.50 111 PHE A C 1
ATOM 850 O O . PHE A 1 111 ? -1.077 -4.849 4.156 1.00 95.50 111 PHE A O 1
ATOM 857 N N . LEU A 1 112 ? -1.276 -5.815 6.174 1.00 97.06 112 LEU A N 1
ATOM 858 C CA . LEU A 1 112 ? 0.019 -6.496 6.137 1.00 97.06 112 LEU A CA 1
ATOM 859 C C . LEU A 1 112 ? 0.096 -7.506 4.990 1.00 97.06 112 LEU A C 1
ATOM 861 O O . LEU A 1 112 ? 1.062 -7.498 4.235 1.00 97.06 112 LEU A O 1
ATOM 865 N N . THR A 1 113 ? -0.922 -8.350 4.818 1.00 94.94 113 THR A N 1
ATOM 866 C CA . THR A 1 113 ? -0.958 -9.338 3.726 1.00 94.94 113 THR A CA 1
ATOM 867 C C . THR A 1 113 ? -0.950 -8.671 2.354 1.00 94.94 113 THR A C 1
ATOM 869 O O . THR A 1 113 ? -0.230 -9.125 1.464 1.00 94.94 113 THR A O 1
ATOM 872 N N . SER A 1 114 ? -1.672 -7.562 2.191 1.00 92.25 114 SER A N 1
ATOM 873 C CA . SER A 1 114 ? -1.687 -6.793 0.943 1.00 92.25 114 SER A CA 1
ATOM 874 C C . SER A 1 114 ? -0.346 -6.104 0.696 1.00 92.25 114 SER A C 1
ATOM 876 O O . SER A 1 114 ? 0.228 -6.254 -0.379 1.00 92.25 114 SER A O 1
ATOM 878 N N . ALA A 1 115 ? 0.228 -5.443 1.703 1.00 91.06 115 ALA A N 1
ATOM 879 C CA . ALA A 1 115 ? 1.542 -4.812 1.596 1.00 91.06 115 ALA A CA 1
ATOM 880 C C . ALA A 1 115 ? 2.642 -5.831 1.256 1.00 91.06 115 ALA A C 1
ATOM 882 O O . ALA A 1 115 ? 3.432 -5.598 0.341 1.00 91.06 115 ALA A O 1
ATOM 883 N N . LEU A 1 116 ? 2.654 -6.994 1.921 1.00 93.62 116 LEU A N 1
ATOM 884 C CA . LEU A 1 116 ? 3.557 -8.097 1.583 1.00 93.62 116 LEU A CA 1
ATOM 885 C C . LEU A 1 116 ? 3.309 -8.580 0.156 1.00 93.62 116 LEU A C 1
ATOM 887 O O . LEU A 1 116 ? 4.259 -8.748 -0.604 1.00 93.62 116 LEU A O 1
ATOM 891 N N . SER A 1 117 ? 2.049 -8.774 -0.236 1.00 91.50 117 SER A N 1
ATOM 892 C CA . SER A 1 117 ? 1.731 -9.191 -1.598 1.00 91.50 117 SER A CA 1
ATOM 893 C C . SER A 1 117 ? 2.220 -8.174 -2.628 1.00 91.50 117 SER A C 1
ATOM 895 O O . SER A 1 117 ? 2.730 -8.593 -3.660 1.00 91.50 117 SER A O 1
ATOM 897 N N . LEU A 1 118 ? 2.092 -6.867 -2.378 1.00 88.56 118 LEU A N 1
ATOM 898 C CA . LEU A 1 118 ? 2.613 -5.832 -3.274 1.00 88.56 118 LEU A CA 1
ATOM 899 C C . LEU A 1 118 ? 4.140 -5.884 -3.340 1.00 88.56 118 LEU A C 1
ATOM 901 O O . LEU A 1 118 ? 4.708 -5.847 -4.425 1.00 88.56 118 LEU A O 1
ATOM 905 N N . PHE A 1 119 ? 4.794 -6.039 -2.189 1.00 89.94 119 PHE A N 1
ATOM 906 C CA . PHE A 1 119 ? 6.245 -6.157 -2.095 1.00 89.94 119 PHE A CA 1
ATOM 907 C C . PHE A 1 119 ? 6.786 -7.364 -2.874 1.00 89.94 119 PHE A C 1
ATOM 909 O O . PHE A 1 119 ? 7.778 -7.241 -3.584 1.00 89.94 119 PHE A O 1
ATOM 916 N N . PHE A 1 120 ? 6.116 -8.516 -2.805 1.00 87.94 120 PHE A N 1
ATOM 917 C CA . PHE A 1 120 ? 6.486 -9.694 -3.598 1.00 87.94 120 PHE A CA 1
ATOM 918 C C . PHE A 1 120 ? 6.178 -9.548 -5.091 1.00 87.94 120 PHE A C 1
ATOM 920 O O . PHE A 1 120 ? 6.767 -10.259 -5.903 1.00 87.94 120 PHE A O 1
ATOM 927 N N . LEU A 1 121 ? 5.250 -8.662 -5.451 1.00 84.25 121 LEU A N 1
ATOM 928 C CA . LEU A 1 121 ? 4.894 -8.368 -6.838 1.00 84.25 121 LEU A CA 1
ATOM 929 C C . LEU A 1 121 ? 5.780 -7.283 -7.454 1.00 84.25 121 LEU A C 1
ATOM 931 O O . LEU A 1 121 ? 5.796 -7.152 -8.678 1.00 84.25 121 LEU A O 1
ATOM 935 N N . LEU A 1 122 ? 6.512 -6.520 -6.638 1.00 80.19 122 LEU A N 1
ATOM 936 C CA . LEU A 1 122 ? 7.489 -5.567 -7.137 1.00 80.19 122 LEU A CA 1
ATOM 937 C C . LEU A 1 122 ? 8.588 -6.327 -7.896 1.00 80.19 122 LEU A C 1
ATOM 939 O O . LEU A 1 122 ? 9.175 -7.267 -7.346 1.00 80.19 122 LEU A O 1
ATOM 943 N N . PRO A 1 123 ? 8.895 -5.935 -9.144 1.00 72.44 123 PRO A N 1
ATOM 944 C CA . PRO A 1 123 ? 9.984 -6.549 -9.880 1.00 72.44 123 PRO A CA 1
ATOM 945 C C . PRO A 1 123 ? 11.294 -6.346 -9.110 1.00 72.44 123 PRO A C 1
ATOM 947 O O . PRO A 1 123 ? 11.675 -5.230 -8.758 1.00 72.44 123 PRO A O 1
ATOM 950 N N . ARG A 1 124 ? 11.966 -7.461 -8.806 1.00 65.56 124 ARG A N 1
ATOM 951 C CA . ARG A 1 124 ? 13.212 -7.499 -8.018 1.00 65.56 124 ARG A CA 1
ATOM 952 C C . ARG A 1 124 ? 14.405 -6.893 -8.757 1.00 65.56 124 ARG A C 1
ATOM 954 O O . ARG A 1 124 ? 15.398 -6.542 -8.128 1.00 65.56 124 ARG A O 1
ATOM 961 N N . THR A 1 125 ? 14.295 -6.769 -10.073 1.00 57.44 125 THR A N 1
ATOM 962 C CA . THR A 1 125 ? 15.272 -6.144 -10.955 1.00 57.44 125 THR A CA 1
ATOM 963 C C . THR A 1 125 ? 14.652 -4.913 -11.608 1.00 57.44 125 THR A C 1
ATOM 965 O O . THR A 1 125 ? 13.511 -4.931 -12.070 1.00 57.44 125 THR A O 1
ATOM 968 N N . ARG A 1 126 ? 15.438 -3.833 -11.680 1.00 55.47 126 ARG A N 1
ATOM 969 C CA . ARG A 1 126 ? 15.143 -2.634 -12.485 1.00 55.47 126 ARG A CA 1
ATOM 970 C C . ARG A 1 126 ? 15.122 -2.914 -14.002 1.00 55.47 126 ARG A C 1
ATOM 972 O O . ARG A 1 126 ? 14.860 -1.992 -14.760 1.00 55.47 126 ARG A O 1
ATOM 979 N N . ASP A 1 127 ? 15.306 -4.166 -14.427 1.00 51.56 127 ASP A N 1
ATOM 980 C CA . ASP A 1 127 ? 15.337 -4.652 -15.821 1.00 51.56 127 ASP A CA 1
ATOM 981 C C . ASP A 1 127 ? 14.002 -4.552 -16.577 1.00 51.56 127 ASP A C 1
ATOM 983 O O . ASP A 1 127 ? 13.828 -5.157 -17.626 1.00 51.56 127 ASP A O 1
ATOM 987 N N . HIS A 1 128 ? 13.022 -3.810 -16.055 1.00 47.66 128 HIS A N 1
ATOM 988 C CA . HIS A 1 128 ? 11.879 -3.383 -16.868 1.00 47.66 128 HIS A CA 1
ATOM 989 C C . HIS A 1 128 ? 12.186 -2.089 -17.639 1.00 47.66 128 HIS A C 1
ATOM 991 O O . HIS A 1 128 ? 11.319 -1.615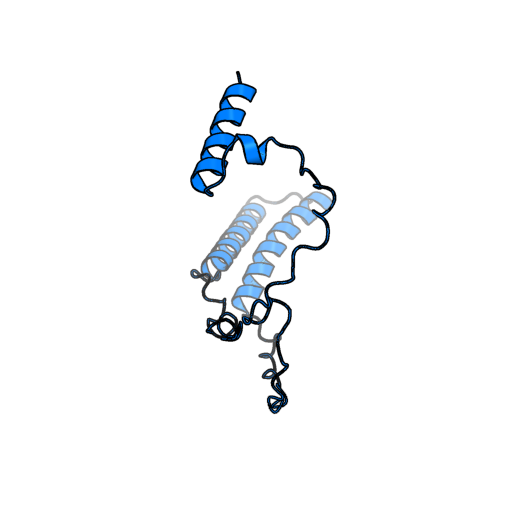 -18.367 1.00 47.66 128 HIS A O 1
ATOM 997 N N . ARG A 1 129 ? 13.409 -1.541 -17.529 1.00 49.44 129 ARG A N 1
ATOM 998 C CA . ARG A 1 129 ? 14.022 -0.892 -18.691 1.00 49.44 129 ARG A CA 1
ATOM 999 C C . ARG A 1 129 ? 14.281 -1.991 -19.702 1.00 49.44 129 ARG A C 1
ATOM 1001 O O . ARG A 1 129 ? 15.131 -2.850 -19.485 1.00 49.44 129 ARG A O 1
ATOM 1008 N N . ASN A 1 130 ? 1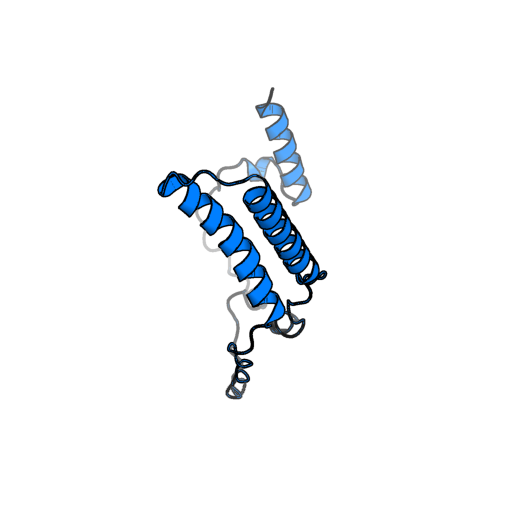3.438 -2.031 -20.719 1.00 46.50 130 ASN A N 1
ATOM 1009 C CA . ASN A 1 130 ? 13.661 -2.893 -21.855 1.00 46.50 130 ASN A CA 1
ATOM 1010 C C . ASN A 1 130 ? 15.047 -2.532 -22.425 1.00 46.50 130 ASN A C 1
ATOM 1012 O O . ASN A 1 130 ? 15.237 -1.372 -22.764 1.00 46.50 130 ASN A O 1
ATOM 1016 N N . PRO A 1 131 ? 16.018 -3.452 -22.533 1.00 49.88 131 PRO A N 1
ATOM 1017 C CA . PRO A 1 131 ? 17.303 -3.131 -23.157 1.00 49.88 131 PRO A CA 1
ATOM 1018 C C . PRO A 1 131 ? 17.150 -2.632 -24.608 1.00 49.88 131 PRO A C 1
ATOM 1020 O O . PRO A 1 131 ? 18.053 -1.966 -25.105 1.00 49.88 131 PRO A O 1
ATOM 1023 N N . ASP A 1 132 ? 15.999 -2.879 -25.248 1.00 53.16 132 ASP A N 1
ATOM 1024 C CA . ASP A 1 132 ? 15.642 -2.318 -26.558 1.00 53.16 132 ASP A CA 1
ATOM 1025 C C . ASP A 1 132 ? 15.029 -0.894 -26.490 1.00 53.16 132 ASP A C 1
ATOM 1027 O O . ASP A 1 132 ? 14.906 -0.244 -27.520 1.00 53.16 132 ASP A O 1
ATOM 1031 N N . ASP A 1 133 ? 14.640 -0.392 -25.310 1.00 53.31 133 ASP A N 1
ATOM 1032 C CA . ASP A 1 133 ? 14.210 1.010 -25.066 1.00 53.31 133 ASP A CA 1
ATOM 1033 C C . ASP A 1 133 ? 15.423 1.905 -24.715 1.00 53.31 133 ASP A C 1
ATOM 1035 O O . ASP A 1 133 ? 15.425 3.114 -24.928 1.00 53.31 133 ASP A O 1
ATOM 1039 N N . ASP A 1 134 ? 16.509 1.283 -24.245 1.00 53.44 134 ASP A N 1
ATOM 1040 C CA . ASP A 1 134 ? 17.794 1.917 -23.933 1.00 53.44 134 ASP A CA 1
ATOM 1041 C C . ASP A 1 134 ? 18.784 1.868 -25.124 1.00 53.44 134 ASP A C 1
ATOM 1043 O O . ASP A 1 134 ? 19.835 2.515 -25.091 1.00 53.44 134 ASP A O 1
ATOM 1047 N N . GLY A 1 135 ? 18.488 1.042 -26.137 1.00 49.81 135 GLY A N 1
ATOM 1048 C CA . GLY A 1 135 ? 19.442 0.572 -27.147 1.00 49.81 135 GLY A CA 1
ATOM 1049 C C . GLY A 1 135 ? 19.550 1.400 -28.428 1.00 49.81 135 GLY A C 1
ATOM 1050 O O . GLY A 1 135 ? 20.485 1.171 -29.193 1.00 49.81 135 GLY A O 1
ATOM 1051 N N . ASP A 1 136 ? 18.653 2.363 -28.658 1.00 51.38 136 ASP A N 1
ATOM 1052 C CA . ASP A 1 136 ? 18.648 3.185 -29.880 1.00 51.38 136 ASP A CA 1
ATOM 1053 C C . ASP A 1 136 ? 18.759 4.691 -29.596 1.00 51.38 136 ASP A C 1
ATOM 1055 O O . ASP A 1 136 ? 18.127 5.545 -30.216 1.00 51.38 136 ASP A O 1
ATOM 1059 N N . TYR A 1 137 ? 19.631 5.058 -28.655 1.00 51.53 137 TYR A N 1
ATOM 1060 C CA . TYR A 1 137 ? 20.335 6.328 -28.808 1.00 51.53 137 TYR A CA 1
ATOM 1061 C C . TYR A 1 137 ? 21.375 6.102 -29.903 1.00 51.53 137 TYR A C 1
ATOM 1063 O O . TYR A 1 137 ? 22.467 5.612 -29.621 1.00 51.53 137 TYR A O 1
ATOM 1071 N N . GLY A 1 138 ? 20.966 6.362 -31.148 1.00 50.69 138 GLY A N 1
ATOM 1072 C CA . GLY A 1 138 ? 21.668 5.993 -32.371 1.00 50.69 138 GLY A CA 1
ATOM 1073 C C . GLY A 1 138 ? 23.196 6.070 -32.303 1.00 50.69 138 GLY A C 1
ATOM 1074 O O . GLY A 1 138 ? 23.791 6.965 -31.698 1.00 50.69 138 GLY A O 1
ATOM 1075 N N . ASN A 1 139 ? 23.833 5.137 -33.007 1.00 56.53 139 ASN A N 1
ATOM 1076 C CA . ASN A 1 139 ? 25.276 5.024 -33.232 1.00 56.53 139 ASN A CA 1
ATOM 1077 C C . ASN A 1 139 ? 25.895 6.221 -34.013 1.00 56.53 139 ASN A C 1
ATOM 1079 O O . ASN A 1 139 ? 26.829 6.062 -34.791 1.00 56.53 139 ASN A O 1
ATOM 1083 N N . GLY A 1 140 ? 25.389 7.442 -33.839 1.00 57.31 140 GLY A N 1
ATOM 1084 C CA . GLY A 1 140 ? 25.856 8.647 -34.530 1.00 57.31 140 GLY A CA 1
ATOM 1085 C C . GLY A 1 140 ? 27.153 9.241 -33.970 1.00 57.31 140 GLY A C 1
ATOM 1086 O O . GLY A 1 140 ? 27.628 10.246 -34.485 1.00 57.31 140 GLY A O 1
ATOM 1087 N N . ALA A 1 141 ? 27.724 8.657 -32.911 1.00 54.47 141 ALA A N 1
ATOM 1088 C CA . ALA A 1 141 ? 28.930 9.165 -32.249 1.00 54.47 141 ALA A CA 1
ATOM 1089 C C . ALA A 1 141 ? 30.221 8.403 -32.609 1.00 54.47 141 ALA A C 1
ATOM 1091 O O . ALA A 1 141 ? 31.276 8.721 -32.064 1.00 54.47 141 ALA A O 1
ATOM 1092 N N . GLN A 1 142 ? 30.162 7.406 -33.499 1.00 50.56 142 GLN A N 1
ATOM 1093 C CA . GLN A 1 142 ? 31.355 6.714 -33.995 1.00 50.56 142 GLN A CA 1
ATOM 1094 C C . GLN A 1 142 ? 31.802 7.329 -35.329 1.00 50.56 142 GLN A C 1
ATOM 1096 O O . GLN A 1 142 ? 31.443 6.842 -36.400 1.00 50.56 142 GLN A O 1
ATOM 1101 N N . LEU A 1 143 ? 32.581 8.410 -35.239 1.00 47.16 143 LEU A N 1
ATOM 1102 C CA . LEU A 1 143 ? 33.459 8.913 -36.303 1.00 47.16 143 LEU A CA 1
ATOM 1103 C C . LEU A 1 143 ? 34.910 8.873 -35.819 1.00 47.16 143 LEU A C 1
ATOM 1105 O O . LEU A 1 143 ? 35.143 9.245 -34.646 1.00 47.16 143 LEU A O 1
#

Foldseek 3Di:
DVVVVVLVVVCVVCVVVVHHPVVVPDDPPPPPPPPDDPPPPPPDQDPPRDDPPPDPPPPDDDDDDDPPPDDPVLLVQLVCLQVVLVVVVVVCVVVVPDDDPVNVVVSVVSNVVSVVSNVVVPPPDPPVCPCVVVPPPPPPPDD

pLDDT: mean 77.1, std 15.63, range [46.5, 97.19]

Sequence (143 aa):
MEQRDEDKAWQDLVRRLGGSPEQAQSEPTVEPPPGPAPSRPSSMPGPRDYTVAEEILEDFQPPEPKPIATGNPRTVLSWIGVIGAMTIWLLAALLGIPLAWWTSAVTILVFLTSALSLFFLLPRTRDHRNPDDDGDYGNGAQL

Radius of gyration: 31.78 Å; chains: 1; bounding box: 64×53×66 Å